Protein AF-A0A832F2F0-F1 (afdb_monomer)

Solvent-accessible surface area (backbone atoms only — not comparable to full-atom values): 4644 Å² total; per-residue (Å²): 136,80,96,70,79,79,73,81,52,74,74,38,78,50,67,48,70,50,65,34,90,85,80,64,52,79,42,85,36,80,29,80,66,65,49,36,93,87,75,47,40,28,56,46,31,50,74,36,55,53,63,62,68,32,83,75,60,42,80,40,77,65,89,80,85,84,82,86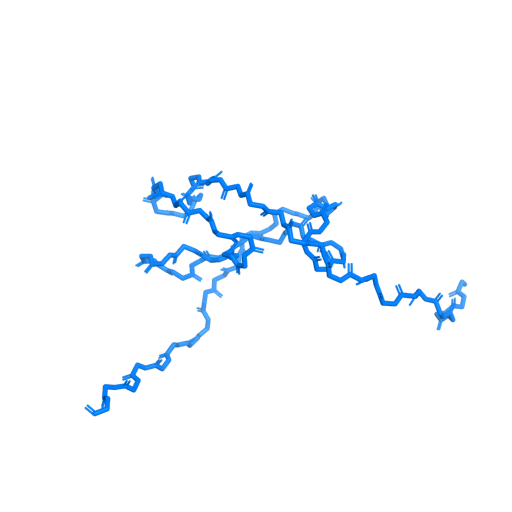,78,129

Structure (mmCIF, N/CA/C/O backbone):
data_AF-A0A832F2F0-F1
#
_entry.id   AF-A0A832F2F0-F1
#
loop_
_atom_site.group_PDB
_atom_site.id
_atom_site.type_symbol
_atom_site.label_atom_id
_atom_site.label_alt_id
_atom_site.label_comp_id
_atom_site.label_asym_id
_atom_site.label_entity_id
_atom_site.label_seq_id
_atom_site.pdbx_PDB_ins_code
_atom_site.Cartn_x
_atom_site.Cartn_y
_atom_site.Cartn_z
_atom_site.occupancy
_atom_site.B_iso_or_equiv
_atom_site.auth_seq_id
_atom_site.auth_comp_id
_atom_site.auth_asym_id
_atom_site.auth_atom_id
_atom_site.pdbx_PDB_model_num
ATOM 1 N N . MET A 1 1 ? 5.139 3.550 -32.111 1.00 41.53 1 MET A N 1
ATOM 2 C CA . MET A 1 1 ? 5.510 2.457 -31.191 1.00 41.53 1 MET A CA 1
ATOM 3 C C . MET A 1 1 ? 4.266 1.623 -30.984 1.00 41.53 1 MET A C 1
ATOM 5 O O . MET A 1 1 ? 3.304 2.117 -30.412 1.00 41.53 1 MET A O 1
ATOM 9 N N . SER A 1 2 ? 4.243 0.450 -31.607 1.00 43.41 2 SER A N 1
ATOM 10 C CA . SER A 1 2 ? 3.082 -0.433 -31.668 1.00 43.41 2 SER A CA 1
ATOM 11 C C . SER A 1 2 ? 2.868 -1.102 -30.314 1.00 43.41 2 SER A C 1
ATOM 13 O O . SER A 1 2 ? 3.815 -1.608 -29.716 1.00 43.41 2 SER A O 1
ATOM 15 N N . ILE A 1 3 ? 1.628 -1.070 -29.829 1.00 56.50 3 ILE A N 1
ATOM 16 C CA . ILE A 1 3 ? 1.172 -1.731 -28.603 1.00 56.50 3 ILE A CA 1
ATOM 17 C C . ILE A 1 3 ? 1.018 -3.225 -28.920 1.00 56.50 3 ILE A C 1
ATOM 19 O O . ILE A 1 3 ? -0.087 -3.750 -28.994 1.00 56.50 3 ILE A O 1
ATOM 23 N N . GLU A 1 4 ? 2.123 -3.905 -29.207 1.00 53.03 4 GLU A N 1
ATOM 24 C CA . GLU A 1 4 ? 2.125 -5.340 -29.477 1.00 53.03 4 GLU A CA 1
ATOM 25 C C . GLU A 1 4 ? 2.970 -6.038 -28.410 1.00 53.03 4 GLU A C 1
ATOM 27 O O . GLU A 1 4 ? 4.195 -5.977 -28.417 1.00 53.03 4 GLU A O 1
ATOM 32 N N . ASN A 1 5 ? 2.271 -6.714 -27.493 1.00 52.25 5 ASN A N 1
ATOM 33 C CA . ASN A 1 5 ? 2.795 -7.767 -26.622 1.00 52.25 5 ASN A CA 1
ATOM 34 C C . ASN A 1 5 ? 3.838 -7.355 -25.567 1.00 52.25 5 ASN A C 1
ATOM 36 O O . ASN A 1 5 ? 4.968 -7.841 -25.572 1.00 52.25 5 ASN A O 1
ATOM 40 N N . LEU A 1 6 ? 3.425 -6.578 -24.559 1.00 55.47 6 LEU A N 1
ATOM 41 C CA . LEU A 1 6 ? 4.041 -6.739 -23.238 1.00 55.47 6 LEU A CA 1
ATOM 42 C C . LEU A 1 6 ? 3.545 -8.085 -22.678 1.00 55.47 6 LEU A C 1
ATOM 44 O O . LEU A 1 6 ? 2.332 -8.233 -22.507 1.00 55.47 6 LEU A O 1
ATOM 48 N N . PRO A 1 7 ? 4.410 -9.090 -22.430 1.00 57.88 7 PRO A N 1
ATOM 49 C CA . PRO A 1 7 ? 3.973 -10.293 -21.737 1.00 57.88 7 PRO A CA 1
ATOM 50 C C . PRO A 1 7 ? 3.416 -9.845 -20.389 1.00 57.88 7 PRO A C 1
ATOM 52 O O . PRO A 1 7 ? 4.122 -9.168 -19.645 1.00 57.88 7 PRO A O 1
ATOM 55 N N . ALA A 1 8 ? 2.154 -10.171 -20.093 1.00 64.69 8 ALA A N 1
ATOM 56 C CA . ALA A 1 8 ? 1.582 -9.914 -18.778 1.00 64.69 8 ALA A CA 1
ATOM 57 C C . ALA A 1 8 ? 2.526 -10.539 -17.745 1.00 64.69 8 ALA A C 1
ATOM 59 O O . ALA A 1 8 ? 2.660 -11.767 -17.688 1.00 64.69 8 ALA A O 1
ATOM 60 N N . GLY A 1 9 ? 3.268 -9.697 -17.020 1.00 70.44 9 GLY A N 1
ATOM 61 C CA . GLY A 1 9 ? 4.313 -10.162 -16.128 1.00 70.44 9 GLY A CA 1
ATOM 62 C C . GLY A 1 9 ? 3.700 -11.115 -15.117 1.00 70.44 9 GLY A C 1
ATOM 63 O O . GLY A 1 9 ? 2.665 -10.827 -14.512 1.00 70.44 9 GLY A O 1
ATOM 64 N N . ARG A 1 10 ? 4.306 -12.294 -14.974 1.00 86.56 10 ARG A N 1
ATOM 65 C CA . ARG A 1 10 ? 3.845 -13.293 -14.012 1.00 86.56 10 ARG A CA 1
ATOM 66 C C . ARG A 1 10 ? 3.831 -12.657 -12.622 1.00 86.56 10 ARG A C 1
ATOM 68 O O . ARG A 1 10 ? 4.819 -12.041 -12.231 1.00 86.56 10 ARG A O 1
ATOM 75 N N . PHE A 1 11 ? 2.740 -12.850 -11.881 1.00 91.81 11 PHE A N 1
ATOM 76 C CA . PHE A 1 11 ? 2.640 -12.388 -10.497 1.00 91.81 11 PHE A CA 1
ATOM 77 C C . PHE A 1 11 ? 3.859 -12.836 -9.680 1.00 91.81 11 PHE A C 1
ATOM 79 O O . PHE A 1 11 ? 4.195 -14.027 -9.646 1.00 91.81 11 PHE A O 1
ATOM 86 N N . ARG A 1 12 ? 4.496 -11.878 -9.001 1.00 93.31 12 ARG A N 1
ATOM 87 C 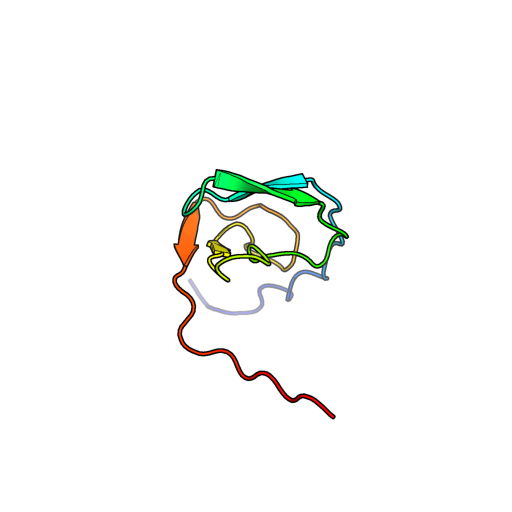CA . ARG A 1 12 ? 5.587 -12.111 -8.055 1.00 93.31 12 ARG A CA 1
ATOM 88 C C . ARG A 1 12 ? 5.069 -11.887 -6.642 1.00 93.31 12 ARG A C 1
ATOM 90 O O . ARG A 1 12 ? 4.714 -10.778 -6.269 1.00 93.31 12 ARG A O 1
ATOM 97 N N . ARG A 1 13 ? 5.085 -12.930 -5.814 1.00 94.69 13 ARG A N 1
ATOM 98 C CA . ARG A 1 13 ? 4.736 -12.780 -4.399 1.00 94.69 13 ARG A CA 1
ATOM 99 C C . ARG A 1 13 ? 5.896 -12.121 -3.646 1.00 94.69 13 ARG A C 1
ATOM 101 O O . ARG A 1 13 ? 6.925 -12.762 -3.437 1.00 94.69 13 ARG A O 1
ATOM 108 N N . THR A 1 14 ? 5.707 -10.880 -3.210 1.00 91.56 14 THR A N 1
ATOM 109 C CA . THR A 1 14 ? 6.709 -10.100 -2.464 1.00 91.56 14 THR A CA 1
ATOM 110 C C . THR A 1 14 ? 6.187 -9.820 -1.059 1.00 91.56 14 THR A C 1
ATOM 112 O O . THR A 1 14 ? 5.336 -8.960 -0.873 1.00 91.56 14 THR A O 1
ATOM 115 N N . VAL A 1 15 ? 6.643 -10.592 -0.068 1.00 96.06 15 VAL A N 1
ATOM 116 C CA . VAL A 1 15 ? 6.243 -10.407 1.338 1.00 96.06 15 VAL A CA 1
ATOM 117 C C . VAL A 1 15 ? 7.019 -9.233 1.922 1.00 96.06 15 VAL A C 1
ATOM 119 O O . VAL A 1 15 ? 8.242 -9.299 2.021 1.00 96.06 15 VAL A O 1
ATOM 122 N N . GLU A 1 16 ? 6.312 -8.180 2.314 1.00 95.00 16 GLU A N 1
ATOM 123 C CA . GLU A 1 16 ? 6.905 -6.981 2.899 1.00 95.00 16 GLU A CA 1
ATOM 124 C C . GLU A 1 16 ? 5.948 -6.321 3.890 1.00 95.00 16 GLU A C 1
ATOM 126 O O . GLU A 1 16 ? 4.726 -6.411 3.757 1.00 95.00 16 GLU A O 1
ATOM 131 N N . ASP A 1 17 ? 6.526 -5.626 4.860 1.00 97.62 17 ASP A N 1
ATOM 132 C CA . ASP A 1 17 ? 5.794 -4.751 5.763 1.00 97.62 17 ASP A CA 1
ATOM 133 C C . ASP A 1 17 ? 5.888 -3.314 5.251 1.00 97.62 17 ASP A C 1
ATOM 135 O O . ASP A 1 17 ? 6.900 -2.923 4.665 1.00 97.62 17 ASP A O 1
ATOM 139 N N . PHE A 1 18 ? 4.860 -2.506 5.495 1.00 96.06 18 PHE A N 1
ATOM 140 C CA . PHE A 1 18 ? 4.887 -1.095 5.121 1.00 96.06 18 PHE A CA 1
ATOM 141 C C . PHE A 1 18 ? 4.074 -0.231 6.075 1.00 96.06 18 PHE A C 1
ATOM 143 O O . PHE A 1 18 ? 3.068 -0.654 6.645 1.00 96.06 18 PHE A O 1
ATOM 150 N N . LYS A 1 19 ? 4.474 1.033 6.185 1.00 98.25 19 LYS A N 1
ATOM 151 C CA . LYS A 1 19 ? 3.686 2.055 6.862 1.00 98.25 19 LYS A CA 1
ATOM 152 C C . LYS A 1 19 ? 2.715 2.689 5.875 1.00 98.25 19 LYS A C 1
ATOM 154 O O . LYS A 1 19 ? 3.119 3.158 4.813 1.00 98.25 19 LYS A O 1
ATOM 159 N N . CYS A 1 20 ? 1.432 2.736 6.221 1.00 98.06 20 CYS A N 1
ATOM 160 C CA . CYS A 1 20 ? 0.434 3.418 5.403 1.00 98.06 20 CYS A CA 1
ATOM 161 C C . CYS A 1 20 ? 0.728 4.924 5.333 1.00 98.06 20 CYS A C 1
ATOM 163 O O . CYS A 1 20 ? 0.695 5.610 6.353 1.00 98.06 20 CYS A O 1
ATOM 165 N N . GLU A 1 21 ? 0.941 5.458 4.131 1.00 98.06 21 GLU A N 1
ATOM 166 C CA . GLU A 1 21 ? 1.232 6.886 3.924 1.00 98.06 21 GLU A CA 1
ATOM 167 C C . GLU A 1 21 ? 0.012 7.796 4.141 1.00 98.06 21 GLU A C 1
ATOM 169 O O . GLU A 1 21 ? 0.174 8.998 4.320 1.00 98.06 21 GLU A O 1
ATOM 174 N N . HIS A 1 22 ? -1.203 7.234 4.179 1.00 98.38 22 HIS A N 1
ATOM 175 C CA . HIS A 1 22 ? -2.419 7.99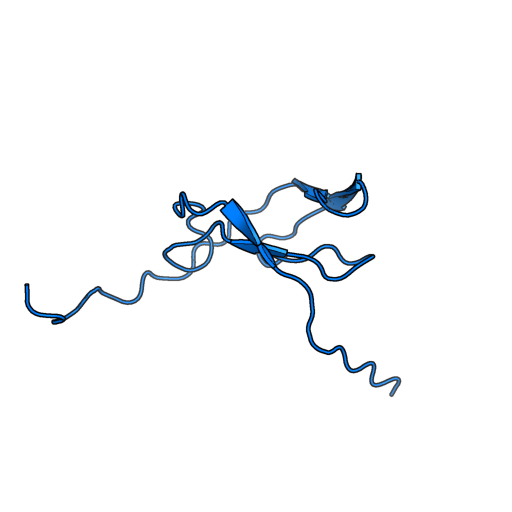6 4.475 1.00 98.38 22 HIS A CA 1
ATOM 176 C C . HIS A 1 22 ? -2.701 8.111 5.984 1.00 98.38 22 HIS A C 1
ATOM 178 O O . HIS A 1 22 ? -2.961 9.203 6.476 1.00 98.38 22 HIS A O 1
ATOM 184 N N . CYS A 1 23 ? -2.679 7.000 6.735 1.00 98.25 23 CYS A N 1
ATOM 185 C CA . CYS A 1 23 ? -3.072 6.995 8.157 1.00 98.25 23 CYS A CA 1
ATOM 186 C C . CYS A 1 23 ? -1.952 6.641 9.145 1.00 98.25 23 CYS A C 1
ATOM 188 O O . CYS A 1 23 ? -2.178 6.660 10.351 1.00 98.25 23 CYS A O 1
ATOM 190 N N . GLY A 1 24 ? -0.764 6.276 8.662 1.00 98.38 24 GLY A N 1
ATOM 191 C CA . GLY A 1 24 ? 0.385 5.929 9.499 1.00 98.38 24 GLY A CA 1
ATOM 192 C C . GLY A 1 24 ? 0.346 4.540 10.141 1.00 98.38 24 GLY A C 1
ATOM 193 O O . GLY A 1 24 ? 1.266 4.220 10.886 1.00 98.38 24 GLY A O 1
ATOM 194 N N . TYR A 1 25 ? -0.674 3.716 9.877 1.00 98.50 25 TYR A N 1
ATOM 195 C CA . TYR A 1 25 ? -0.756 2.354 10.416 1.00 98.50 25 TYR A CA 1
ATOM 196 C C . TYR A 1 25 ? 0.349 1.450 9.848 1.00 98.50 25 TYR A C 1
ATOM 198 O O . TYR A 1 25 ? 0.558 1.425 8.634 1.00 98.50 25 TYR A O 1
ATOM 206 N N . GLU A 1 26 ? 1.011 0.689 10.722 1.00 98.56 26 GLU A N 1
ATOM 207 C CA . GLU A 1 26 ? 2.026 -0.308 10.361 1.00 98.56 26 GLU A CA 1
ATOM 208 C C . GLU A 1 26 ? 1.347 -1.597 9.873 1.00 98.56 26 GLU A C 1
ATOM 210 O O . GLU A 1 26 ? 0.650 -2.279 10.630 1.00 98.56 26 GLU A O 1
ATOM 215 N N . VAL A 1 27 ? 1.527 -1.928 8.596 1.00 98.19 27 VAL A N 1
ATOM 216 C CA . VAL A 1 27 ? 0.912 -3.082 7.935 1.00 98.19 27 VAL A CA 1
ATOM 217 C C . VAL A 1 27 ? 1.909 -4.230 7.867 1.00 98.19 27 VAL A C 1
ATOM 219 O O . VAL A 1 27 ? 3.003 -4.078 7.328 1.00 98.19 27 VAL A O 1
ATOM 222 N N . LYS A 1 28 ? 1.497 -5.400 8.368 1.00 98.25 28 LYS A N 1
ATOM 223 C CA . LYS A 1 28 ? 2.192 -6.670 8.140 1.00 98.25 28 LYS A CA 1
ATOM 224 C C . LYS A 1 28 ? 1.668 -7.315 6.864 1.00 98.25 28 LYS A C 1
ATOM 226 O O . LYS A 1 28 ? 0.515 -7.751 6.834 1.00 98.25 28 LYS A O 1
ATOM 231 N N . GLY A 1 29 ? 2.478 -7.336 5.811 1.00 96.00 29 GLY A N 1
ATOM 232 C CA . GLY A 1 29 ? 2.070 -7.886 4.523 1.00 96.00 29 GLY A CA 1
ATOM 233 C C . GLY A 1 29 ? 2.344 -9.382 4.418 1.00 96.00 29 GLY A C 1
ATOM 234 O O . GLY A 1 29 ? 3.282 -9.917 5.000 1.00 96.00 29 GLY A O 1
ATOM 235 N N . ASN A 1 30 ? 1.525 -10.084 3.637 1.00 96.31 30 ASN A N 1
ATOM 236 C CA . ASN A 1 30 ? 1.679 -11.523 3.371 1.00 96.31 30 ASN A CA 1
ATOM 237 C C . ASN A 1 30 ? 2.090 -11.831 1.915 1.00 96.31 30 ASN A C 1
ATOM 239 O O . ASN A 1 30 ? 2.082 -1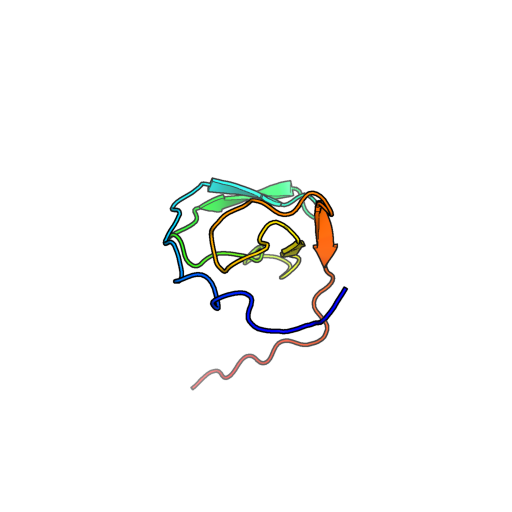2.992 1.485 1.00 96.31 30 ASN A O 1
ATOM 243 N N . GLY A 1 31 ? 2.428 -10.788 1.155 1.00 93.44 31 GLY A N 1
ATOM 244 C CA . GLY A 1 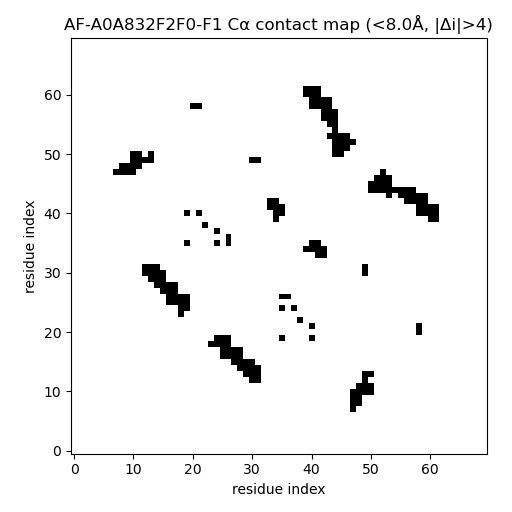31 ? 2.739 -10.840 -0.272 1.00 93.44 31 GLY A CA 1
ATOM 245 C C . GLY A 1 31 ? 1.554 -10.678 -1.220 1.00 93.44 31 GLY A C 1
ATOM 246 O O . GLY A 1 31 ? 1.766 -10.663 -2.428 1.00 93.44 31 GLY A O 1
ATOM 247 N N . TYR A 1 32 ? 0.342 -10.536 -0.683 1.00 93.62 32 TYR A N 1
ATOM 248 C CA . TYR A 1 32 ? -0.872 -10.155 -1.415 1.00 93.62 32 TYR A CA 1
ATOM 249 C C . TYR A 1 32 ? -1.459 -8.825 -0.921 1.00 93.62 32 TYR A C 1
ATOM 251 O O . TYR A 1 32 ? -2.435 -8.335 -1.473 1.00 93.62 32 TYR A O 1
ATOM 259 N N . THR A 1 33 ? -0.888 -8.252 0.139 1.00 94.69 33 THR A N 1
ATOM 260 C CA . THR A 1 33 ? -1.351 -7.003 0.746 1.00 94.69 33 THR A CA 1
ATOM 261 C C . THR A 1 33 ? -0.895 -5.804 -0.086 1.00 94.69 33 THR A C 1
ATOM 263 O O . THR A 1 33 ? 0.304 -5.573 -0.241 1.00 94.69 33 THR A O 1
ATOM 266 N N . ASP A 1 34 ? -1.849 -5.031 -0.599 1.00 93.94 34 ASP A N 1
ATOM 267 C CA . ASP A 1 34 ? -1.623 -3.824 -1.409 1.00 93.94 34 ASP A CA 1
ATOM 268 C C . ASP A 1 34 ? -2.309 -2.566 -0.843 1.00 93.94 34 ASP A C 1
ATOM 270 O O . ASP A 1 34 ? -1.978 -1.442 -1.226 1.00 93.94 34 ASP A O 1
ATOM 274 N N . HIS A 1 35 ? -3.232 -2.755 0.099 1.00 95.81 35 HIS A N 1
ATOM 275 C CA . HIS A 1 35 ? -3.977 -1.714 0.787 1.00 95.81 35 HIS A CA 1
ATOM 276 C C . HIS A 1 35 ? -3.768 -1.802 2.297 1.00 95.81 35 HIS A C 1
ATOM 278 O O . HIS A 1 35 ? -3.496 -2.858 2.875 1.00 95.81 35 HIS A O 1
ATOM 284 N N . CYS A 1 36 ? -3.933 -0.672 2.973 1.00 97.56 36 CYS A N 1
ATOM 285 C CA . CYS A 1 36 ? -3.968 -0.648 4.424 1.00 97.56 36 CYS A CA 1
ATOM 286 C C . CYS A 1 36 ? -5.271 -1.294 4.938 1.00 97.56 36 CYS A C 1
ATOM 288 O O . CYS A 1 36 ? -6.346 -0.787 4.619 1.00 97.56 36 CYS A O 1
ATOM 290 N N . PRO A 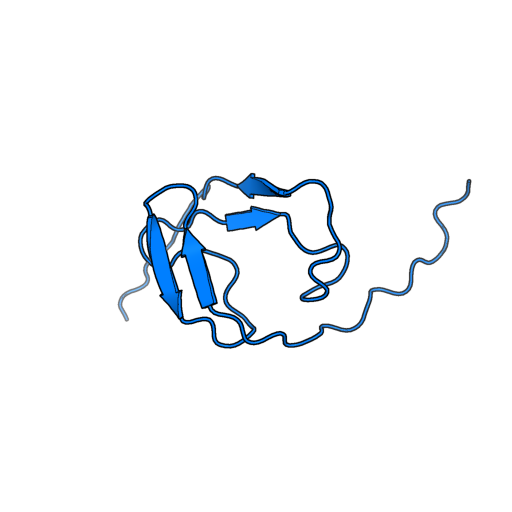1 37 ? -5.241 -2.305 5.825 1.00 96.31 37 PRO A N 1
ATOM 291 C CA . PRO A 1 37 ? -6.459 -2.936 6.345 1.00 96.31 37 PRO A CA 1
ATOM 292 C C . PRO A 1 37 ? -7.286 -2.014 7.260 1.00 96.31 37 PRO A C 1
ATOM 294 O O . PRO A 1 37 ? -8.415 -2.338 7.608 1.00 96.31 37 PRO A O 1
ATOM 297 N N . LYS A 1 38 ? -6.734 -0.866 7.683 1.00 96.94 38 LYS A N 1
ATOM 298 C CA . LYS A 1 38 ? -7.434 0.112 8.533 1.00 96.9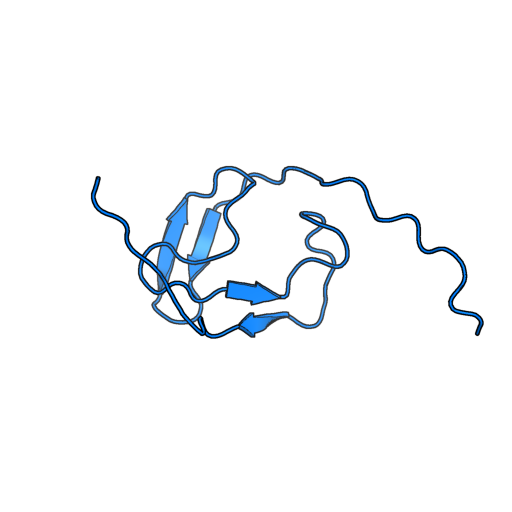4 38 LYS A CA 1
ATOM 299 C C . LYS A 1 38 ? -8.214 1.168 7.760 1.00 96.94 38 LYS A C 1
ATOM 301 O O . LYS A 1 38 ? -9.219 1.648 8.265 1.00 96.94 38 LYS A O 1
ATOM 306 N N . CYS A 1 39 ? -7.720 1.589 6.597 1.00 96.88 39 CYS A N 1
ATOM 307 C CA . CYS A 1 39 ? -8.310 2.707 5.851 1.00 96.88 39 CYS A CA 1
ATOM 308 C C . CYS A 1 39 ? -8.476 2.441 4.353 1.00 96.88 39 CYS A C 1
ATOM 310 O O . CYS A 1 39 ? -8.974 3.311 3.649 1.00 96.88 39 CYS A O 1
ATOM 312 N N . LEU A 1 40 ? -8.052 1.267 3.877 1.00 97.38 40 LEU A N 1
ATOM 313 C CA . LEU A 1 40 ? -8.171 0.778 2.501 1.00 97.38 40 LEU A CA 1
ATOM 314 C C . LEU A 1 40 ? -7.461 1.618 1.432 1.00 97.38 40 LEU A C 1
ATOM 316 O O . LEU A 1 40 ? -7.601 1.346 0.246 1.00 97.38 40 LEU A O 1
ATOM 320 N N . TRP A 1 41 ? -6.676 2.619 1.833 1.00 98.19 41 TRP A N 1
ATOM 321 C CA . TRP A 1 41 ? -5.793 3.321 0.912 1.00 98.19 41 TRP A CA 1
ATOM 322 C C . TRP A 1 41 ? -4.669 2.407 0.443 1.00 98.19 41 TRP A C 1
ATOM 324 O O . TRP A 1 41 ? -4.067 1.684 1.246 1.00 98.19 41 TRP A O 1
ATOM 334 N N . SER A 1 42 ? -4.365 2.522 -0.844 1.00 97.00 42 SER A N 1
ATOM 335 C CA . SER A 1 42 ? -3.270 1.823 -1.516 1.00 97.00 42 SER A CA 1
ATOM 336 C C . SER A 1 42 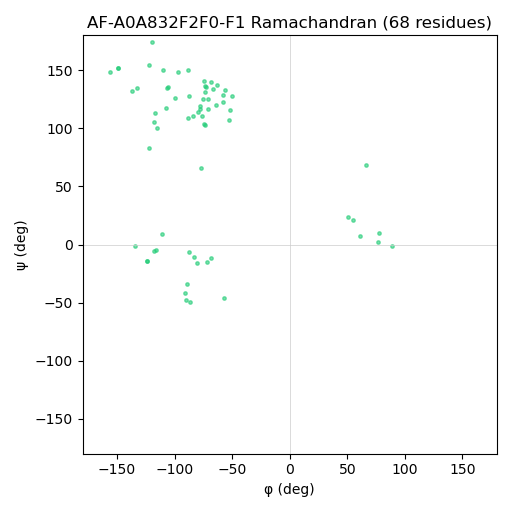? -2.276 2.823 -2.101 1.00 97.00 42 SER A C 1
ATOM 338 O O . SER A 1 42 ? -2.506 4.038 -2.100 1.00 97.00 42 SER A O 1
ATOM 340 N N . LYS A 1 43 ? -1.173 2.305 -2.643 1.00 97.25 43 LYS A N 1
ATOM 341 C CA . LYS A 1 43 ? -0.169 3.077 -3.380 1.00 97.25 43 LYS A CA 1
ATOM 342 C C . LYS A 1 43 ? 0.180 2.358 -4.677 1.00 97.25 43 LYS A C 1
ATOM 344 O O . LYS A 1 43 ? 0.397 1.149 -4.671 1.00 97.25 43 LYS A O 1
ATOM 349 N N . HIS A 1 44 ? 0.242 3.081 -5.790 1.00 96.88 44 HIS A N 1
ATOM 350 C CA . HIS A 1 44 ? 0.632 2.498 -7.070 1.00 96.88 44 HIS A CA 1
ATOM 351 C C . HIS A 1 44 ? 2.138 2.222 -7.073 1.00 96.88 44 HIS A C 1
ATOM 353 O O . HIS A 1 44 ? 2.954 3.136 -7.200 1.00 96.88 44 HIS A O 1
ATOM 359 N N . VAL A 1 45 ? 2.502 0.954 -6.899 1.00 95.94 45 VAL A N 1
ATOM 360 C CA . VAL A 1 45 ? 3.902 0.524 -6.808 1.00 95.94 45 VAL A CA 1
ATOM 361 C C . VAL A 1 45 ? 4.280 -0.550 -7.819 1.00 95.94 45 VAL A C 1
ATOM 363 O O . VAL A 1 45 ? 5.467 -0.703 -8.051 1.00 95.94 45 VAL A O 1
ATOM 366 N N . ASP A 1 46 ? 3.325 -1.206 -8.473 1.00 94.50 46 ASP A N 1
ATOM 367 C CA . ASP A 1 46 ? 3.561 -2.316 -9.402 1.00 94.50 46 ASP A CA 1
ATOM 368 C C . ASP A 1 46 ? 3.377 -1.883 -10.862 1.00 94.50 46 ASP A C 1
ATOM 370 O O . ASP A 1 46 ? 2.404 -1.198 -11.168 1.00 94.50 46 ASP A O 1
ATOM 374 N N . ILE A 1 47 ? 4.284 -2.286 -11.761 1.00 93.69 47 ILE A N 1
ATOM 375 C CA . ILE A 1 47 ? 4.030 -2.256 -13.219 1.00 93.69 47 ILE A CA 1
ATOM 376 C C . ILE A 1 47 ? 3.413 -3.596 -13.626 1.00 93.69 47 ILE A C 1
ATOM 378 O O . ILE A 1 47 ? 2.387 -3.639 -14.302 1.00 93.69 47 ILE A O 1
ATOM 382 N N . ASN A 1 48 ? 4.022 -4.689 -13.164 1.00 92.38 48 ASN A N 1
ATOM 383 C CA . ASN A 1 48 ? 3.451 -6.028 -13.165 1.00 92.38 48 ASN A CA 1
ATOM 384 C C . ASN A 1 48 ? 3.130 -6.452 -11.725 1.00 92.38 48 ASN A C 1
ATOM 386 O O . ASN A 1 48 ? 3.844 -6.057 -10.802 1.00 92.38 48 ASN A O 1
ATOM 390 N N . PRO A 1 49 ? 2.111 -7.298 -11.500 1.00 92.19 49 PRO A N 1
ATOM 391 C CA . PRO A 1 49 ? 1.660 -7.645 -10.154 1.00 92.19 49 PRO A CA 1
ATOM 392 C C . PRO A 1 49 ? 2.792 -8.120 -9.218 1.00 92.19 49 PRO A C 1
ATOM 394 O O . PRO A 1 49 ? 3.396 -9.176 -9.438 1.00 92.19 49 PRO A O 1
ATOM 397 N N . GLY A 1 50 ? 3.051 -7.345 -8.160 1.00 92.12 50 GLY A N 1
ATOM 398 C CA . GLY A 1 50 ? 4.043 -7.619 -7.116 1.00 92.12 50 GLY A CA 1
ATOM 399 C C . GLY A 1 50 ? 5.517 -7.353 -7.464 1.00 92.12 50 GLY A C 1
ATOM 400 O O . GLY A 1 50 ? 6.396 -7.744 -6.687 1.00 92.12 50 GLY A O 1
ATOM 401 N N . ASP A 1 51 ? 5.818 -6.710 -8.600 1.00 93.50 51 ASP A N 1
ATOM 402 C CA . ASP A 1 51 ? 7.192 -6.361 -8.999 1.00 93.50 51 ASP A CA 1
ATOM 403 C C . ASP A 1 51 ? 7.755 -5.102 -8.322 1.00 93.50 51 ASP A C 1
ATOM 405 O O . ASP A 1 51 ? 8.973 -4.910 -8.321 1.00 93.50 51 ASP A O 1
ATOM 409 N N . ARG A 1 52 ? 6.894 -4.269 -7.725 1.00 93.94 52 ARG A N 1
ATOM 410 C CA . ARG A 1 52 ? 7.238 -2.995 -7.079 1.00 93.94 52 ARG A CA 1
ATOM 411 C C . ARG A 1 52 ? 8.004 -1.999 -7.969 1.00 93.94 52 ARG A C 1
ATOM 413 O O . ARG A 1 52 ? 8.628 -1.064 -7.453 1.00 93.94 52 ARG A O 1
ATOM 420 N N . ALA A 1 53 ? 7.914 -2.147 -9.293 1.00 94.88 53 ALA A N 1
ATOM 421 C CA . ALA A 1 53 ? 8.702 -1.393 -10.269 1.00 94.88 53 ALA A CA 1
ATOM 422 C C . ALA A 1 53 ? 8.093 -0.042 -10.697 1.00 94.88 53 ALA A C 1
ATOM 424 O O . ALA A 1 53 ? 8.740 0.716 -11.413 1.00 94.88 53 ALA A O 1
ATOM 425 N N . SER A 1 54 ? 6.867 0.294 -10.282 1.00 96.06 54 SER A N 1
ATOM 426 C CA . SER A 1 54 ? 6.191 1.529 -10.716 1.00 96.06 54 SER A CA 1
ATOM 427 C C . SER A 1 54 ? 6.755 2.760 -10.018 1.00 96.06 54 SER A C 1
ATOM 429 O O . SER A 1 54 ? 6.748 2.834 -8.788 1.00 96.06 54 SER A O 1
ATOM 431 N N . GLU A 1 55 ? 7.189 3.755 -10.792 1.00 97.06 55 GLU A N 1
ATOM 432 C CA . GLU A 1 55 ? 7.690 5.047 -10.295 1.00 97.06 55 GLU A CA 1
ATOM 433 C C . GLU A 1 55 ? 6.578 6.055 -9.977 1.00 97.06 55 GLU A C 1
ATOM 435 O O . GLU A 1 55 ? 6.839 7.069 -9.338 1.00 97.06 55 GLU A O 1
ATOM 440 N N . CYS A 1 56 ? 5.328 5.778 -10.369 1.00 97.12 56 CYS A N 1
ATOM 441 C CA . CYS A 1 56 ? 4.200 6.675 -10.115 1.00 97.12 56 CYS A CA 1
ATOM 442 C C . CYS A 1 56 ? 4.049 6.964 -8.618 1.00 97.12 56 CYS A C 1
ATOM 444 O O . CYS A 1 56 ? 3.869 8.118 -8.231 1.00 97.12 56 CYS A O 1
ATOM 446 N N . LYS A 1 57 ? 4.115 5.912 -7.784 1.00 95.50 57 LYS A N 1
ATOM 447 C CA . LYS A 1 57 ? 4.035 6.000 -6.317 1.00 95.50 57 LYS A CA 1
ATOM 448 C C . LYS A 1 57 ? 2.825 6.825 -5.830 1.00 95.50 57 LYS A C 1
ATOM 450 O O . LYS A 1 57 ? 2.828 7.338 -4.716 1.00 95.50 57 LYS A O 1
ATOM 455 N N . GLY A 1 58 ? 1.781 6.938 -6.652 1.00 97.88 58 GLY A N 1
ATOM 456 C CA . GLY A 1 58 ? 0.591 7.723 -6.355 1.00 97.88 58 GLY A CA 1
ATOM 457 C C . GLY A 1 58 ? -0.291 7.032 -5.323 1.00 97.88 58 GLY A C 1
ATOM 458 O O . GLY A 1 58 ? -0.470 5.813 -5.367 1.00 97.88 58 GLY A O 1
ATOM 459 N N . MET A 1 59 ? -0.859 7.813 -4.405 1.00 98.00 59 MET A N 1
ATOM 460 C CA . MET A 1 59 ? -1.836 7.317 -3.436 1.00 98.00 59 MET A CA 1
ATOM 461 C C . MET A 1 59 ? -3.180 7.057 -4.116 1.00 98.00 59 MET A C 1
ATOM 463 O O . MET A 1 59 ? -3.662 7.877 -4.896 1.00 98.00 59 MET A O 1
ATOM 467 N N . MET A 1 60 ? -3.801 5.926 -3.793 1.00 97.75 60 MET A N 1
ATOM 468 C CA . MET A 1 60 ? -5.075 5.499 -4.366 1.00 97.75 60 MET A CA 1
ATOM 469 C C . MET A 1 60 ? -6.129 5.425 -3.266 1.00 97.75 60 MET A C 1
ATOM 471 O O . MET A 1 60 ? -6.034 4.606 -2.349 1.00 97.75 60 MET A O 1
ATOM 475 N N . LYS A 1 61 ? -7.127 6.310 -3.357 1.00 97.69 61 LYS A N 1
ATOM 476 C CA . LYS A 1 61 ? -8.265 6.345 -2.437 1.00 97.69 61 LYS A CA 1
ATOM 477 C C . LYS A 1 61 ? -9.198 5.162 -2.728 1.00 97.69 61 LYS A C 1
ATOM 479 O O . LYS A 1 61 ? -9.525 4.950 -3.897 1.00 97.69 61 LYS A O 1
ATOM 484 N N . PRO A 1 62 ? -9.691 4.441 -1.708 1.00 97.00 62 PRO A N 1
ATOM 485 C CA . PRO A 1 62 ? -10.734 3.442 -1.909 1.00 97.00 62 PRO A CA 1
ATOM 486 C C . PRO A 1 62 ? -12.022 4.110 -2.411 1.00 97.00 62 PRO A C 1
ATOM 488 O O . PRO A 1 62 ? -12.421 5.165 -1.912 1.00 97.00 62 PRO A O 1
ATOM 491 N N . LEU A 1 63 ? -12.683 3.491 -3.389 1.00 96.31 63 LEU A N 1
ATOM 492 C CA . LEU A 1 63 ? -13.965 3.982 -3.909 1.00 96.31 63 LEU A CA 1
ATOM 493 C C . LEU A 1 63 ? -15.158 3.374 -3.167 1.00 96.31 63 LEU A C 1
ATOM 495 O O . LEU A 1 63 ? -16.112 4.081 -2.858 1.00 96.31 63 LEU A O 1
ATOM 499 N N . TYR A 1 64 ? -15.097 2.077 -2.872 1.00 94.50 64 TYR A N 1
ATOM 500 C CA . TYR A 1 64 ? -16.166 1.332 -2.218 1.00 94.50 64 TYR A CA 1
ATOM 501 C C . TYR A 1 64 ? -15.590 0.106 -1.505 1.00 94.50 64 TYR A C 1
ATOM 503 O O . TYR A 1 64 ? -14.595 -0.463 -1.955 1.00 94.50 64 TYR A O 1
ATOM 511 N N . ALA A 1 65 ? -16.221 -0.288 -0.403 1.00 91.06 65 ALA A N 1
ATOM 512 C CA . ALA A 1 65 ? -15.947 -1.532 0.296 1.00 91.06 65 ALA A CA 1
ATOM 513 C C . ALA A 1 65 ? -17.279 -2.158 0.695 1.00 91.06 65 ALA A C 1
ATOM 515 O O . ALA A 1 65 ? -18.143 -1.476 1.248 1.00 91.06 65 ALA A O 1
ATOM 516 N N . ASP A 1 66 ? -17.419 -3.445 0.406 1.00 92.25 66 ASP A N 1
ATOM 517 C CA . ASP A 1 66 ? -18.555 -4.243 0.838 1.00 92.25 66 ASP A CA 1
ATOM 518 C C . ASP A 1 66 ? -18.117 -5.178 1.965 1.00 92.25 66 ASP A C 1
ATOM 520 O O . ASP A 1 66 ? -17.062 -5.813 1.889 1.00 92.25 66 ASP A O 1
ATOM 524 N N . TYR A 1 67 ? -18.929 -5.249 3.013 1.00 86.88 67 TYR A N 1
ATOM 525 C CA . TYR A 1 67 ? -18.661 -6.048 4.202 1.00 86.88 67 TYR A CA 1
ATOM 526 C C . TYR A 1 67 ? -19.804 -7.029 4.413 1.00 86.88 67 TYR A C 1
ATOM 528 O O . TYR A 1 67 ? -20.704 -6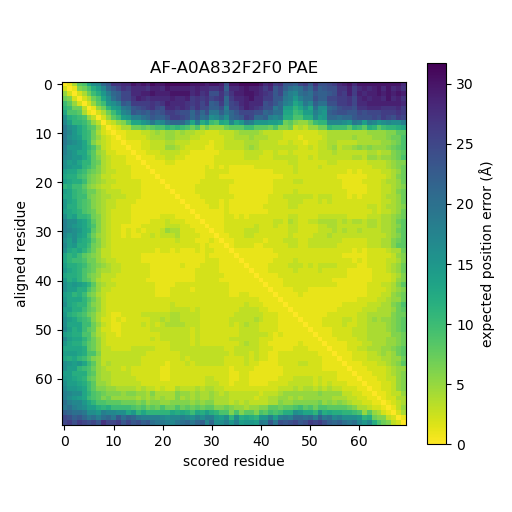.803 5.226 1.00 86.88 67 TYR A O 1
ATOM 536 N N . ASN A 1 68 ? -19.738 -8.150 3.703 1.00 88.50 68 ASN A N 1
ATOM 537 C CA . ASN A 1 68 ? -20.673 -9.244 3.908 1.00 88.50 68 ASN A CA 1
ATOM 538 C C . ASN A 1 68 ? -20.322 -9.972 5.207 1.00 88.50 68 ASN A C 1
ATOM 540 O O . ASN A 1 68 ? -19.350 -10.725 5.277 1.00 88.50 68 ASN A O 1
ATOM 544 N N . HIS A 1 69 ? -21.110 -9.711 6.245 1.00 67.88 69 HIS A N 1
ATOM 545 C CA . HIS A 1 69 ? -21.141 -10.539 7.441 1.00 67.88 69 HIS A CA 1
ATOM 546 C C . HIS A 1 69 ? -22.092 -11.693 7.131 1.00 67.88 69 HIS A C 1
ATOM 548 O O . HIS A 1 69 ? -23.276 -11.454 6.895 1.00 67.88 69 HIS A O 1
ATOM 554 N N . GLY A 1 70 ? -21.533 -12.899 7.010 1.00 61.00 70 GLY A N 1
ATOM 555 C CA . GLY A 1 70 ? -22.299 -14.122 6.767 1.00 61.00 70 GLY A CA 1
ATOM 556 C C . GLY A 1 70 ? -23.272 -14.450 7.888 1.00 61.00 70 GLY A C 1
ATOM 557 O O . GLY A 1 70 ? -23.015 -14.024 9.038 1.00 61.00 70 GLY A O 1
#

pLDDT: mean 89.35, std 14.73, range [41.53, 98.56]

Sequence (70 aa):
MSIENLPAGRFRRTVEDFKCEHCGYEVKGNGYTDHCPKCLWSKHVDINPGDRASECKGMMKPLYADYNHG

Mean predicted aligned error: 6.3 Å

Foldseek 3Di:
DDPPDPDQDPADQDFDWDQDPPPRDTDGGPSQDQADPVQRKGFPQDPHHSPSNDPRRDIDHDPDDDDDDD

Radius of gyration: 14.38 Å; Cα contacts (8 Å, |Δi|>4): 99; chains: 1; bounding box: 31×22×42 Å

Secondary structure (DSSP, 8-state):
--------PPP-----EEE-TTT--EEE--SS--B-TTT--EE---SSTT----S---EE----------

Nearest PDB structures (foldseek):
  8fn2-assembly1_d  TM=4.491E-01  e=7.631E+00  Borreliella burgdorferi B31